Protein AF-A0A960D1L7-F1 (afdb_monomer_lite)

Foldseek 3Di:
DVVVVVVVQQVQFDQDPVRDTHHDPVVVVVVVCVVVPPPVPDDVVVVVVVVVVVVVCVVVVVVVVPDDPPDD

Sequence (72 aa):
RWAHWQQYMHDQCQRAKDGSLVIPAHLAKRWQTQIETPYKDLSDSEKDSDREQVRRYLP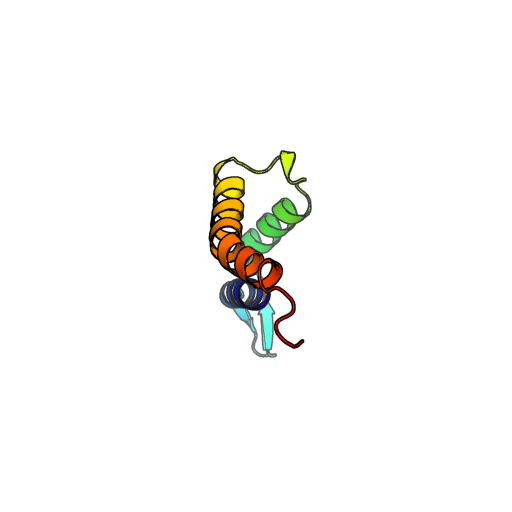IIGAAIKAPDADG

Structure (mmCIF, N/CA/C/O backbone):
data_AF-A0A960D1L7-F1
#
_entry.id   AF-A0A960D1L7-F1
#
loop_
_atom_site.group_PDB
_atom_site.id
_atom_site.type_symbol
_atom_site.label_atom_id
_atom_site.label_alt_id
_atom_site.label_comp_id
_atom_site.label_asym_id
_atom_site.label_entity_id
_atom_site.label_seq_id
_atom_site.pdbx_PDB_ins_code
_atom_site.Cartn_x
_atom_site.Cartn_y
_atom_site.Cartn_z
_atom_site.occupancy
_atom_site.B_iso_or_equiv
_atom_site.auth_seq_id
_atom_site.auth_comp_id
_atom_site.auth_asym_id
_atom_site.auth_atom_id
_atom_site.pdbx_PDB_model_num
ATOM 1 N N . ARG A 1 1 ? -3.877 -10.626 -7.452 1.00 57.75 1 ARG A N 1
ATOM 2 C CA . ARG A 1 1 ? -4.792 -9.797 -8.288 1.00 57.75 1 ARG A CA 1
ATOM 3 C C . ARG A 1 1 ? -5.011 -8.460 -7.583 1.00 57.75 1 ARG A C 1
ATOM 5 O O . ARG A 1 1 ? -5.116 -8.480 -6.364 1.00 57.75 1 ARG A O 1
ATOM 12 N N . TRP A 1 2 ? -5.082 -7.346 -8.315 1.00 55.47 2 TRP A N 1
ATOM 13 C CA . TRP A 1 2 ? -5.192 -5.967 -7.798 1.00 55.47 2 TRP A CA 1
ATOM 14 C C . TRP A 1 2 ? -6.180 -5.782 -6.627 1.00 55.47 2 TRP A C 1
ATOM 16 O O . TRP A 1 2 ? -5.833 -5.132 -5.652 1.00 55.47 2 TRP A O 1
ATOM 26 N N . ALA A 1 3 ? -7.326 -6.474 -6.639 1.00 66.06 3 ALA A N 1
ATOM 27 C CA . ALA A 1 3 ? -8.301 -6.453 -5.542 1.00 66.06 3 ALA A CA 1
ATOM 28 C C . ALA A 1 3 ? -7.746 -6.912 -4.173 1.00 66.06 3 ALA A C 1
ATOM 30 O O . ALA A 1 3 ? -8.093 -6.329 -3.157 1.00 66.06 3 ALA A O 1
ATOM 31 N N . HIS A 1 4 ? -6.860 -7.916 -4.127 1.00 70.75 4 HIS A N 1
ATOM 32 C CA . HIS A 1 4 ? -6.237 -8.368 -2.869 1.00 70.75 4 HIS A CA 1
ATOM 33 C C . HIS A 1 4 ? -5.240 -7.339 -2.324 1.00 70.75 4 HIS A C 1
ATOM 35 O O . HIS A 1 4 ? -5.157 -7.131 -1.119 1.00 70.75 4 HIS A O 1
ATOM 41 N N . TRP A 1 5 ? -4.495 -6.682 -3.216 1.00 76.06 5 TRP A N 1
ATOM 42 C CA . TRP A 1 5 ? -3.579 -5.611 -2.832 1.00 76.06 5 TRP A CA 1
ATOM 43 C C . TRP A 1 5 ? -4.353 -4.371 -2.372 1.00 76.06 5 TRP A C 1
ATOM 45 O O . TRP A 1 5 ? -4.027 -3.789 -1.346 1.00 76.06 5 TRP A O 1
ATOM 55 N N . GLN A 1 6 ? -5.440 -4.027 -3.064 1.00 82.06 6 GLN A N 1
ATOM 56 C CA . GLN A 1 6 ? -6.334 -2.946 -2.665 1.00 82.06 6 GLN A CA 1
ATOM 57 C C . GLN A 1 6 ? -6.992 -3.219 -1.302 1.00 82.06 6 GLN A C 1
ATOM 59 O O . GLN A 1 6 ? -7.032 -2.323 -0.463 1.00 82.06 6 GLN A O 1
ATOM 64 N N . GLN A 1 7 ? -7.447 -4.453 -1.055 1.00 84.94 7 GLN A N 1
ATOM 65 C CA . GLN A 1 7 ? -7.979 -4.872 0.245 1.00 84.94 7 GLN A CA 1
ATOM 66 C C . GLN A 1 7 ? -6.927 -4.700 1.346 1.00 84.94 7 GLN A C 1
ATOM 68 O O . GLN A 1 7 ? -7.195 -4.035 2.338 1.00 84.94 7 GLN A O 1
ATOM 73 N N . TYR A 1 8 ? -5.706 -5.202 1.129 1.00 85.94 8 TYR A N 1
ATOM 74 C CA . TYR A 1 8 ? -4.600 -5.022 2.070 1.00 85.94 8 TYR A CA 1
ATOM 75 C C . TYR A 1 8 ? -4.324 -3.539 2.364 1.00 85.94 8 TYR A C 1
ATOM 77 O O . TYR A 1 8 ? -4.221 -3.159 3.526 1.00 85.94 8 TYR A O 1
ATOM 85 N N . MET A 1 9 ? -4.261 -2.683 1.338 1.00 88.88 9 MET A N 1
ATOM 86 C CA . MET A 1 9 ? -4.060 -1.236 1.511 1.00 88.88 9 MET A CA 1
ATOM 87 C C . MET A 1 9 ? -5.170 -0.608 2.366 1.00 88.88 9 MET A C 1
ATOM 89 O O . MET A 1 9 ? -4.885 0.209 3.241 1.00 88.88 9 MET A O 1
ATOM 93 N N . HIS A 1 10 ? -6.426 -1.007 2.145 1.00 93.50 10 HIS A N 1
ATOM 94 C CA . HIS A 1 10 ? -7.571 -0.531 2.923 1.00 93.50 10 HIS A CA 1
ATOM 95 C C . HIS A 1 10 ? -7.526 -1.016 4.378 1.00 93.50 10 HIS A C 1
ATOM 97 O O . HIS A 1 10 ? -7.810 -0.226 5.276 1.00 93.50 10 HIS A O 1
ATOM 103 N N . ASP A 1 11 ? -7.123 -2.265 4.620 1.00 93.12 11 ASP A N 1
ATOM 104 C CA . ASP A 1 11 ? -7.021 -2.849 5.964 1.00 93.12 11 ASP A CA 1
ATOM 105 C C . ASP A 1 11 ? -5.937 -2.167 6.819 1.00 93.12 11 ASP A C 1
ATOM 107 O O . ASP A 1 11 ? -6.012 -2.173 8.046 1.00 93.12 11 ASP A O 1
ATOM 111 N N . GLN A 1 12 ? -4.934 -1.550 6.186 1.00 93.12 12 GLN A N 1
ATOM 112 C CA . GLN A 1 12 ? -3.915 -0.753 6.877 1.00 93.12 12 GLN A CA 1
ATOM 113 C C . GLN A 1 12 ? -4.360 0.692 7.186 1.00 93.12 12 GLN A C 1
ATOM 115 O O . GLN A 1 12 ? -3.650 1.420 7.885 1.00 93.12 12 GLN A O 1
ATOM 120 N N . CYS A 1 13 ? -5.504 1.139 6.660 1.00 95.81 13 CYS A N 1
ATOM 121 C CA . CYS A 1 13 ? -6.013 2.492 6.872 1.00 95.81 13 CYS A CA 1
ATOM 122 C C . CYS A 1 13 ? -6.930 2.574 8.095 1.00 95.81 13 CYS A C 1
ATOM 124 O O . CYS A 1 13 ? -7.693 1.658 8.399 1.00 95.81 13 CYS A O 1
ATOM 126 N N . GLN A 1 14 ? -6.944 3.732 8.753 1.00 96.00 14 GLN A N 1
ATOM 127 C CA . GLN A 1 14 ? -7.970 4.045 9.744 1.00 96.00 14 GLN A CA 1
ATOM 128 C C . GLN A 1 14 ? -9.219 4.586 9.058 1.00 96.00 14 GLN A C 1
ATOM 130 O O . GLN A 1 14 ? -9.149 5.526 8.271 1.00 96.00 14 GLN A O 1
ATOM 135 N N . ARG A 1 15 ? -10.380 4.020 9.381 1.00 96.56 15 ARG A N 1
ATOM 136 C CA . ARG A 1 15 ? -11.657 4.491 8.845 1.00 96.56 15 ARG A CA 1
ATOM 137 C C . ARG A 1 15 ? -12.210 5.623 9.713 1.00 96.56 15 ARG A C 1
ATOM 139 O O . ARG A 1 15 ? -12.472 5.428 10.899 1.00 96.56 15 ARG A O 1
ATOM 146 N N . ALA A 1 16 ? -12.373 6.800 9.123 1.00 95.38 16 ALA A N 1
ATOM 147 C CA . ALA A 1 16 ? -12.954 7.971 9.767 1.00 95.38 16 ALA A CA 1
ATOM 148 C C . ALA A 1 16 ? -14.494 7.896 9.799 1.00 95.38 16 ALA A C 1
ATOM 150 O O . ALA A 1 16 ? -15.117 7.059 9.141 1.00 95.38 16 ALA A O 1
ATOM 151 N N . LYS A 1 17 ? -15.120 8.773 10.597 1.00 95.19 17 LYS A N 1
ATOM 152 C CA . LYS A 1 17 ? -16.582 8.787 10.813 1.00 95.19 17 LYS A CA 1
ATOM 153 C C . LYS A 1 17 ? -17.385 9.098 9.546 1.00 95.19 17 LYS A C 1
ATOM 155 O O . LYS A 1 17 ? -18.526 8.672 9.434 1.00 95.19 17 LYS A O 1
ATOM 160 N N . ASP A 1 18 ? -16.788 9.828 8.615 1.00 95.88 18 ASP A N 1
ATOM 161 C CA . ASP A 1 18 ? -17.336 10.168 7.299 1.00 95.88 18 ASP A CA 1
ATOM 162 C C . ASP A 1 18 ? -17.141 9.047 6.257 1.00 95.88 18 ASP A C 1
ATOM 164 O O . ASP A 1 18 ? -17.593 9.168 5.122 1.00 95.88 18 ASP A O 1
ATOM 168 N N . GLY A 1 19 ? -16.480 7.946 6.634 1.00 93.38 19 GLY A N 1
ATOM 169 C CA . GLY A 1 19 ? -16.160 6.831 5.747 1.00 93.38 19 GLY A CA 1
ATOM 170 C C . GLY A 1 19 ? -14.827 6.966 5.011 1.00 93.38 19 GLY A C 1
ATOM 171 O O . GLY A 1 19 ? -14.449 6.024 4.309 1.00 93.38 19 GLY A O 1
ATOM 172 N N . SER A 1 20 ? -14.096 8.069 5.197 1.00 96.25 20 SER A N 1
ATOM 173 C CA . SER A 1 20 ? -12.766 8.266 4.618 1.00 96.25 20 SER A CA 1
ATOM 174 C C . SER A 1 20 ? -11.751 7.268 5.188 1.00 96.25 20 SER A C 1
ATOM 176 O O . SER A 1 20 ? -11.848 6.846 6.342 1.00 96.25 20 SER A O 1
ATOM 178 N N . LEU A 1 21 ? -10.755 6.895 4.382 1.00 96.56 21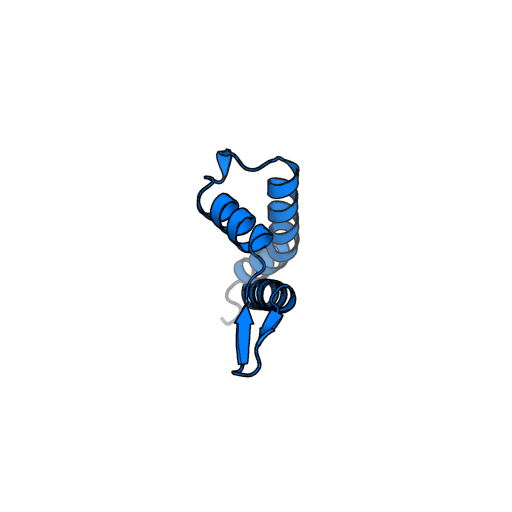 LEU A N 1
ATOM 179 C CA . LEU A 1 21 ? -9.619 6.082 4.816 1.00 96.56 21 LEU A CA 1
ATOM 180 C C . LEU A 1 21 ? -8.405 6.982 5.044 1.00 96.56 21 LEU A C 1
ATOM 182 O O . LEU A 1 21 ? -7.912 7.628 4.123 1.00 96.56 21 LEU A O 1
ATOM 186 N N . VAL A 1 22 ? -7.924 7.014 6.280 1.00 96.81 22 VAL A N 1
ATOM 187 C CA . VAL A 1 22 ? -6.743 7.766 6.693 1.00 96.81 22 VAL A CA 1
ATOM 188 C C . VAL A 1 22 ? -5.554 6.817 6.717 1.00 96.81 22 VAL A C 1
ATOM 190 O O . VAL A 1 22 ? -5.498 5.889 7.526 1.00 96.81 22 VAL A O 1
ATOM 193 N N . ILE A 1 23 ? -4.598 7.050 5.820 1.00 96.06 23 ILE A N 1
ATOM 194 C CA . ILE A 1 23 ? -3.361 6.272 5.755 1.00 96.06 23 ILE A CA 1
ATOM 195 C C . ILE A 1 23 ? -2.407 6.778 6.849 1.00 96.06 23 ILE A C 1
ATOM 197 O O . ILE A 1 23 ? -2.106 7.975 6.887 1.00 96.06 23 ILE A O 1
ATOM 201 N N . PRO A 1 24 ? -1.874 5.903 7.719 1.00 96.19 24 PRO A N 1
ATOM 202 C CA . PRO A 1 24 ? -0.806 6.273 8.641 1.00 96.19 24 PRO A CA 1
ATOM 203 C C . PRO A 1 24 ? 0.404 6.870 7.908 1.00 96.19 24 PRO A C 1
ATOM 205 O O . PRO A 1 24 ? 0.894 6.300 6.935 1.00 96.19 24 PRO A O 1
ATOM 208 N N . ALA A 1 25 ? 0.948 7.981 8.411 1.00 95.75 25 ALA A N 1
ATOM 209 C CA . ALA A 1 25 ? 2.008 8.735 7.726 1.00 95.75 25 ALA A CA 1
ATOM 210 C C . ALA A 1 25 ? 3.247 7.892 7.357 1.00 95.75 25 ALA A C 1
ATOM 212 O O . ALA A 1 25 ? 3.846 8.091 6.302 1.00 95.75 25 ALA A O 1
ATOM 213 N N . HIS A 1 26 ? 3.619 6.920 8.197 1.00 92.19 26 HIS A N 1
ATOM 214 C CA . HIS A 1 26 ? 4.748 6.028 7.926 1.00 92.19 26 HIS A CA 1
ATOM 215 C C . HIS A 1 26 ? 4.491 5.087 6.735 1.00 92.19 26 HIS A C 1
ATOM 217 O O . HIS A 1 26 ? 5.416 4.817 5.971 1.00 92.19 26 HIS A O 1
ATOM 223 N N . LEU A 1 27 ? 3.248 4.629 6.542 1.00 92.94 27 LEU A N 1
ATOM 224 C CA . LEU A 1 27 ? 2.858 3.810 5.392 1.00 92.94 27 LEU A CA 1
ATOM 225 C C . LEU A 1 27 ? 2.770 4.647 4.125 1.00 92.94 27 LEU A C 1
ATOM 227 O O . LEU A 1 27 ? 3.323 4.241 3.110 1.00 92.94 27 LEU A O 1
ATOM 231 N N . ALA A 1 28 ? 2.174 5.840 4.202 1.00 93.25 28 ALA A N 1
ATOM 232 C CA . ALA A 1 28 ? 2.134 6.767 3.073 1.00 93.25 28 ALA A CA 1
ATOM 233 C C . ALA A 1 28 ? 3.550 7.074 2.562 1.00 93.25 28 ALA A C 1
ATOM 235 O O . ALA A 1 28 ? 3.820 6.941 1.372 1.00 93.25 28 ALA A O 1
ATOM 236 N N . LYS A 1 29 ? 4.485 7.388 3.471 1.00 90.75 29 LYS A N 1
ATOM 237 C CA . LYS A 1 29 ? 5.894 7.617 3.127 1.00 90.75 29 LYS A CA 1
ATOM 238 C C . LYS A 1 29 ? 6.542 6.381 2.501 1.00 90.75 29 LYS A C 1
ATOM 240 O O . LYS A 1 29 ? 7.201 6.499 1.476 1.00 90.75 29 LYS A O 1
ATOM 245 N N . ARG A 1 30 ? 6.349 5.200 3.099 1.00 86.25 30 ARG A N 1
ATOM 246 C CA . ARG A 1 30 ? 6.918 3.944 2.592 1.00 86.25 30 ARG A CA 1
ATOM 247 C C . ARG A 1 30 ? 6.406 3.613 1.191 1.00 86.25 30 ARG A C 1
ATOM 249 O O . ARG A 1 30 ? 7.211 3.309 0.318 1.00 86.25 30 ARG A O 1
ATOM 256 N N . TRP A 1 31 ? 5.094 3.674 0.976 1.00 87.06 31 TRP A N 1
ATOM 257 C CA . TRP A 1 31 ? 4.486 3.378 -0.319 1.00 87.06 31 TRP A CA 1
ATOM 258 C C . TRP A 1 31 ? 4.884 4.408 -1.371 1.00 87.06 31 TRP A C 1
ATOM 260 O O . TRP A 1 31 ? 5.195 4.016 -2.489 1.00 87.06 31 TRP A O 1
ATOM 270 N N . GLN A 1 32 ? 4.972 5.691 -1.009 1.00 88.19 32 GLN A N 1
ATOM 271 C CA . GLN A 1 32 ? 5.485 6.726 -1.905 1.00 88.19 32 GLN A CA 1
ATOM 272 C C . GLN A 1 32 ? 6.919 6.410 -2.346 1.00 88.19 32 GLN A C 1
ATOM 274 O O . GLN A 1 32 ? 7.200 6.401 -3.540 1.00 88.19 32 GLN A O 1
ATOM 279 N N . THR A 1 33 ? 7.802 6.046 -1.409 1.00 82.38 33 THR A N 1
ATOM 280 C CA . THR A 1 33 ? 9.164 5.613 -1.746 1.00 82.38 33 THR A CA 1
ATOM 281 C C . THR A 1 33 ? 9.156 4.382 -2.650 1.00 82.38 33 THR A C 1
ATOM 283 O O . THR A 1 33 ? 9.901 4.362 -3.618 1.00 82.38 33 THR A O 1
ATOM 286 N N . GLN A 1 34 ? 8.309 3.378 -2.406 1.00 73.44 34 GLN A N 1
ATOM 287 C CA . GLN A 1 34 ? 8.216 2.188 -3.267 1.00 73.44 34 GLN A CA 1
ATOM 288 C C . GLN A 1 34 ? 7.698 2.503 -4.680 1.00 73.44 34 GLN A C 1
ATOM 290 O O . GLN A 1 34 ? 8.127 1.865 -5.635 1.00 73.44 34 GLN A O 1
ATOM 295 N N . ILE A 1 35 ? 6.806 3.488 -4.819 1.00 78.75 35 ILE A N 1
ATOM 296 C CA . ILE A 1 35 ? 6.297 3.967 -6.114 1.00 78.75 35 ILE A CA 1
ATOM 297 C C . ILE A 1 35 ? 7.379 4.751 -6.873 1.00 78.75 35 ILE A C 1
ATOM 299 O O . ILE A 1 35 ? 7.507 4.608 -8.087 1.00 78.75 35 ILE A O 1
ATOM 303 N N . GLU A 1 36 ? 8.153 5.579 -6.169 1.00 80.56 36 GLU A N 1
ATOM 304 C CA . GLU A 1 36 ? 9.206 6.426 -6.747 1.00 80.56 36 GLU A CA 1
ATOM 305 C C . GLU A 1 36 ? 10.517 5.669 -7.011 1.00 80.56 36 GLU A C 1
ATOM 307 O O . GLU A 1 36 ? 11.289 6.058 -7.888 1.00 80.56 36 GLU A O 1
ATOM 312 N N . THR A 1 37 ? 10.777 4.591 -6.267 1.00 65.62 37 THR A N 1
ATOM 313 C CA . THR A 1 37 ? 11.994 3.783 -6.393 1.00 65.62 37 THR A CA 1
ATOM 314 C C . THR A 1 37 ? 11.892 2.908 -7.644 1.00 65.62 37 THR A C 1
ATOM 316 O O . THR A 1 37 ? 11.027 2.033 -7.715 1.00 65.62 37 THR A O 1
ATOM 319 N N . PRO A 1 38 ? 12.769 3.084 -8.650 1.00 60.47 38 PRO A N 1
ATOM 320 C CA . PRO A 1 38 ? 12.744 2.238 -9.833 1.00 60.47 38 PRO A CA 1
ATOM 321 C C . PRO A 1 38 ? 13.065 0.789 -9.441 1.00 60.47 38 PRO A C 1
ATOM 323 O O . PRO A 1 38 ? 13.942 0.552 -8.618 1.00 60.47 38 PRO A O 1
ATOM 326 N N . TYR A 1 39 ? 12.419 -0.195 -10.077 1.00 55.81 39 TYR A N 1
ATOM 327 C CA . TYR A 1 39 ? 12.520 -1.637 -9.764 1.00 55.81 39 TYR A CA 1
ATOM 328 C C . TYR A 1 39 ? 13.958 -2.172 -9.562 1.00 55.81 39 TYR A C 1
ATOM 330 O O . TYR A 1 39 ? 14.190 -3.130 -8.824 1.00 55.81 39 TYR A O 1
ATOM 338 N N . LYS A 1 40 ? 14.947 -1.539 -10.204 1.00 53.31 40 LYS A N 1
ATOM 339 C CA . LYS A 1 40 ? 16.379 -1.840 -10.055 1.00 53.31 40 LYS A CA 1
ATOM 340 C C . LYS A 1 40 ? 16.900 -1.655 -8.619 1.00 53.31 40 LYS A C 1
ATOM 342 O O . LYS A 1 40 ? 17.745 -2.446 -8.206 1.00 53.31 40 LYS A O 1
ATOM 347 N N . ASP A 1 41 ? 16.329 -0.723 -7.857 1.00 57.34 41 ASP A N 1
ATOM 348 C CA . ASP A 1 41 ? 16.779 -0.313 -6.519 1.00 57.34 41 ASP A CA 1
ATOM 349 C C . ASP A 1 41 ? 16.006 -1.003 -5.375 1.00 57.34 41 ASP A C 1
ATOM 351 O O . ASP A 1 41 ? 16.287 -0.765 -4.203 1.00 57.34 41 ASP A O 1
ATOM 355 N N . LEU A 1 42 ? 15.062 -1.901 -5.693 1.00 61.00 42 LEU A N 1
ATOM 356 C CA . LEU A 1 42 ? 14.415 -2.752 -4.688 1.00 61.00 42 LEU A CA 1
ATOM 357 C C . LEU A 1 42 ? 15.433 -3.704 -4.043 1.00 61.00 42 LEU A C 1
ATOM 359 O O . LEU A 1 42 ? 16.306 -4.256 -4.728 1.00 61.00 42 LEU A O 1
ATOM 363 N N . SER A 1 43 ? 15.278 -3.948 -2.741 1.00 58.81 43 SER A N 1
ATOM 364 C CA . SER A 1 43 ? 16.046 -4.977 -2.035 1.00 58.81 43 SER A CA 1
ATOM 365 C C . SER A 1 43 ? 15.733 -6.373 -2.589 1.00 58.81 43 SER A C 1
ATOM 367 O O . SER A 1 43 ? 14.638 -6.621 -3.100 1.00 58.81 43 SER A O 1
ATOM 369 N N . ASP A 1 44 ? 16.673 -7.317 -2.482 1.00 58.66 44 ASP A N 1
ATOM 370 C CA . ASP A 1 44 ? 16.461 -8.681 -2.992 1.00 58.66 44 ASP A CA 1
ATOM 371 C C . ASP A 1 44 ? 15.260 -9.380 -2.336 1.00 58.66 44 ASP A C 1
ATOM 373 O O . ASP A 1 44 ? 14.567 -10.145 -2.999 1.00 58.66 44 ASP A O 1
ATOM 377 N N . SER A 1 45 ? 14.954 -9.034 -1.081 1.00 57.59 45 SER A N 1
ATOM 378 C CA . SER A 1 45 ? 13.780 -9.520 -0.344 1.00 57.59 45 SER A CA 1
ATOM 379 C C . SER A 1 45 ? 12.457 -9.011 -0.935 1.00 57.59 45 SER A C 1
ATOM 381 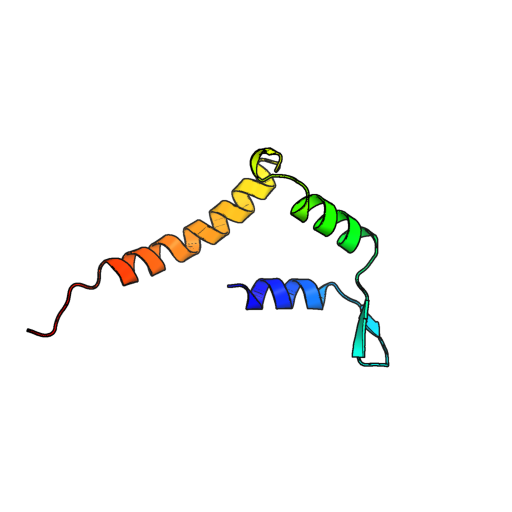O O . SER A 1 45 ? 11.511 -9.777 -1.118 1.00 57.59 45 SER A O 1
ATOM 383 N N . GLU A 1 46 ? 12.390 -7.731 -1.313 1.00 57.41 46 GLU A N 1
ATOM 384 C CA . GLU A 1 46 ? 11.203 -7.156 -1.962 1.00 57.41 46 GLU A CA 1
ATOM 385 C C . GLU A 1 46 ? 11.026 -7.703 -3.386 1.00 57.41 46 GLU A C 1
ATOM 387 O O . GLU A 1 46 ? 9.912 -8.053 -3.781 1.00 57.41 46 GLU A O 1
ATOM 392 N N . LYS A 1 47 ? 12.130 -7.888 -4.122 1.00 62.19 47 LYS A N 1
ATOM 393 C CA . LYS A 1 47 ? 12.120 -8.549 -5.435 1.00 62.19 47 LYS A CA 1
ATOM 394 C C . LYS A 1 47 ? 11.687 -10.017 -5.341 1.00 62.19 47 LYS A C 1
ATOM 396 O O . LYS A 1 47 ? 11.004 -10.502 -6.242 1.00 62.19 47 LYS A O 1
ATOM 401 N N . ASP A 1 48 ? 12.067 -10.734 -4.283 1.00 59.62 48 ASP A N 1
ATOM 402 C CA . ASP A 1 48 ? 11.648 -12.123 -4.069 1.00 59.62 48 ASP A CA 1
ATOM 403 C C . ASP A 1 48 ? 10.174 -12.246 -3.686 1.00 59.62 48 ASP A C 1
ATOM 405 O O . ASP A 1 48 ? 9.499 -13.127 -4.220 1.00 59.62 48 ASP A O 1
ATOM 409 N N . SER A 1 49 ? 9.645 -11.327 -2.875 1.00 59.12 49 SER A N 1
ATOM 410 C CA . SER A 1 49 ? 8.204 -11.240 -2.602 1.00 59.12 49 SER A CA 1
ATOM 411 C C . SER A 1 49 ? 7.398 -11.020 -3.892 1.00 59.12 49 SER A C 1
ATOM 413 O O . SER A 1 49 ? 6.401 -11.709 -4.139 1.00 59.12 49 SER A O 1
ATOM 415 N N . ASP A 1 50 ? 7.857 -10.121 -4.767 1.00 61.31 50 ASP A N 1
ATOM 416 C CA . ASP A 1 50 ? 7.234 -9.900 -6.079 1.00 61.31 50 ASP A CA 1
ATOM 417 C C . ASP A 1 50 ? 7.350 -11.133 -6.995 1.00 61.31 50 ASP A C 1
ATOM 419 O O . ASP A 1 50 ? 6.381 -11.521 -7.660 1.00 61.31 50 ASP A O 1
ATOM 423 N N . ARG A 1 51 ? 8.504 -11.815 -7.006 1.00 62.28 51 ARG A N 1
ATOM 424 C CA . ARG A 1 51 ? 8.714 -13.048 -7.787 1.00 62.28 51 ARG A CA 1
ATOM 425 C C . ARG A 1 51 ? 7.881 -14.225 -7.285 1.00 62.28 51 ARG A C 1
ATOM 427 O O . ARG A 1 51 ? 7.390 -14.991 -8.114 1.00 62.28 51 ARG A O 1
ATOM 434 N N . GLU A 1 52 ? 7.702 -14.394 -5.977 1.00 63.53 52 GLU A N 1
ATOM 435 C CA . GLU A 1 52 ? 6.839 -15.441 -5.410 1.00 63.53 52 GLU A CA 1
ATOM 436 C C . GLU A 1 52 ? 5.382 -15.261 -5.832 1.00 63.53 52 GLU A C 1
ATOM 438 O O . GLU A 1 52 ? 4.720 -16.235 -6.210 1.00 63.53 52 GLU A O 1
ATOM 443 N N . GLN A 1 53 ? 4.896 -14.017 -5.833 1.00 62.75 53 GLN A N 1
ATOM 444 C CA . GLN A 1 53 ? 3.558 -13.713 -6.328 1.00 62.75 53 GLN A CA 1
ATOM 445 C C . GLN A 1 53 ? 3.429 -14.089 -7.806 1.00 62.75 53 GLN A C 1
ATOM 447 O O . GLN A 1 53 ? 2.493 -14.800 -8.161 1.00 62.75 53 GLN A O 1
ATOM 452 N N . VAL A 1 54 ? 4.384 -13.714 -8.664 1.00 62.59 54 VAL A N 1
ATOM 453 C CA . VAL A 1 54 ? 4.353 -14.063 -10.101 1.00 62.59 54 VAL A CA 1
ATOM 454 C C . VAL A 1 54 ? 4.457 -15.578 -10.333 1.00 62.59 54 VAL A C 1
ATOM 456 O O . VAL A 1 54 ? 3.707 -16.131 -11.144 1.00 62.59 54 VAL A O 1
ATOM 459 N N . ARG A 1 55 ? 5.319 -16.281 -9.586 1.00 61.38 55 ARG A N 1
ATOM 460 C CA . ARG A 1 55 ? 5.490 -17.744 -9.673 1.00 61.38 55 ARG A CA 1
ATOM 461 C C . ARG A 1 55 ? 4.209 -18.518 -9.366 1.00 61.38 55 ARG A C 1
ATOM 463 O O . ARG A 1 55 ? 4.002 -19.567 -9.970 1.00 61.38 55 ARG A O 1
ATOM 470 N N . ARG A 1 56 ? 3.321 -18.003 -8.508 1.00 62.09 56 ARG A N 1
ATOM 471 C CA . ARG A 1 56 ? 2.007 -18.628 -8.249 1.00 62.09 56 ARG A CA 1
ATOM 472 C C . ARG A 1 56 ? 1.050 -18.573 -9.442 1.00 62.09 56 ARG A C 1
ATOM 474 O O . ARG A 1 56 ? 0.205 -19.453 -9.563 1.00 62.09 56 ARG A O 1
ATOM 481 N N . TYR A 1 57 ? 1.170 -17.576 -10.320 1.00 58.84 57 TYR A N 1
ATOM 482 C CA . TYR A 1 57 ? 0.246 -17.392 -11.451 1.00 58.84 57 TYR A CA 1
ATOM 483 C C . TYR A 1 57 ? 0.826 -17.815 -12.804 1.00 58.84 57 TYR A C 1
ATOM 485 O O . TYR A 1 57 ? 0.055 -18.081 -13.724 1.00 58.84 57 TYR A O 1
ATOM 493 N N . LEU A 1 58 ? 2.150 -17.940 -12.933 1.00 63.31 58 LEU A N 1
ATOM 494 C CA . LEU A 1 58 ? 2.810 -18.479 -14.131 1.00 63.31 58 LEU A CA 1
ATOM 495 C C . LEU A 1 58 ? 2.201 -19.807 -14.634 1.00 63.31 58 LEU A C 1
ATOM 497 O O . LEU A 1 58 ? 1.976 -19.917 -15.839 1.00 63.31 58 LEU A O 1
ATOM 501 N N . PRO A 1 59 ? 1.851 -20.782 -13.769 1.00 65.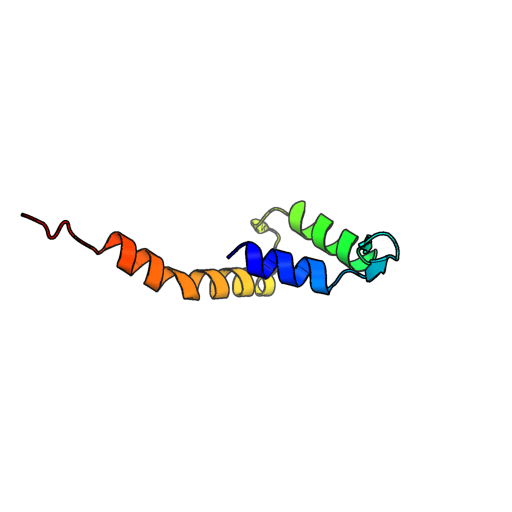25 59 PRO A N 1
ATOM 502 C CA . PRO A 1 59 ? 1.188 -22.012 -14.208 1.00 65.25 59 PRO A CA 1
ATOM 503 C C . PRO A 1 59 ? -0.210 -21.772 -14.795 1.00 65.25 59 PRO A C 1
ATOM 505 O O . PRO A 1 59 ? -0.600 -22.435 -15.749 1.00 65.25 59 PRO A O 1
ATOM 508 N N . ILE A 1 60 ? -0.952 -20.801 -14.252 1.00 65.88 60 ILE A N 1
ATOM 509 C CA . ILE A 1 60 ? -2.320 -20.462 -14.676 1.00 65.88 60 ILE A CA 1
ATOM 510 C C . ILE A 1 60 ? -2.290 -19.765 -16.040 1.00 65.88 60 ILE A C 1
ATOM 512 O O . ILE A 1 60 ? -3.060 -20.106 -16.933 1.00 65.88 60 ILE A O 1
ATOM 516 N N . ILE A 1 61 ? -1.358 -18.826 -16.223 1.00 64.00 61 ILE A N 1
ATOM 517 C CA . ILE A 1 61 ? -1.137 -18.145 -17.505 1.00 64.00 61 ILE A CA 1
ATOM 518 C C . ILE A 1 61 ? -0.625 -19.145 -18.551 1.00 64.00 61 ILE A C 1
ATOM 520 O O . ILE A 1 61 ? -1.113 -19.163 -19.676 1.00 64.00 61 ILE A O 1
ATOM 524 N N . GLY A 1 62 ? 0.300 -20.031 -18.169 1.00 65.69 62 GLY A N 1
ATOM 525 C CA . GLY A 1 62 ? 0.801 -21.092 -19.042 1.00 65.69 62 GLY A CA 1
ATOM 526 C C . GLY A 1 62 ? -0.294 -22.056 -19.505 1.00 65.69 62 GLY A C 1
ATOM 527 O O . GLY A 1 62 ? -0.293 -22.444 -20.668 1.00 65.69 62 GLY A O 1
ATOM 528 N N . ALA A 1 63 ? -1.249 -22.401 -18.637 1.00 63.69 63 ALA A N 1
ATOM 529 C CA . ALA A 1 63 ? -2.405 -23.221 -19.001 1.00 63.69 63 ALA A CA 1
ATOM 530 C C . ALA A 1 63 ? -3.371 -22.489 -19.949 1.00 63.69 63 ALA A C 1
ATOM 532 O O . ALA A 1 63 ? -3.862 -23.096 -20.896 1.00 63.69 63 ALA A O 1
ATOM 533 N N . ALA A 1 64 ? -3.591 -21.187 -19.741 1.00 58.41 64 ALA A N 1
ATOM 534 C CA . ALA A 1 64 ? -4.451 -20.370 -20.600 1.00 58.41 64 ALA A CA 1
ATOM 535 C C . ALA A 1 64 ? -3.869 -20.158 -22.010 1.00 58.41 64 ALA A C 1
ATOM 537 O O . ALA A 1 64 ? -4.622 -20.062 -22.970 1.00 58.41 64 ALA A O 1
ATOM 538 N N . ILE A 1 65 ? -2.538 -20.117 -22.141 1.00 66.88 65 ILE A N 1
ATOM 539 C CA . ILE A 1 65 ? -1.843 -19.988 -23.436 1.00 66.88 65 ILE A CA 1
ATOM 540 C C . ILE A 1 65 ? -1.681 -21.356 -24.127 1.00 66.88 65 ILE A C 1
ATOM 542 O O . ILE A 1 65 ? -1.534 -21.419 -25.343 1.00 66.88 65 ILE A O 1
ATOM 546 N N . LYS A 1 66 ? -1.710 -22.464 -23.372 1.00 58.97 66 LYS A N 1
ATOM 547 C CA . LYS A 1 66 ? -1.594 -23.826 -23.919 1.00 58.97 66 LYS A CA 1
ATOM 548 C C . LYS A 1 66 ? -2.893 -24.427 -24.432 1.00 58.97 66 LYS A C 1
ATOM 550 O O . LYS A 1 66 ? -2.794 -25.498 -25.018 1.00 58.97 66 LYS A O 1
ATOM 555 N N . ALA A 1 67 ? -4.057 -23.819 -24.200 1.00 48.50 67 ALA A N 1
ATOM 556 C CA . ALA A 1 67 ? -5.304 -24.297 -24.787 1.00 48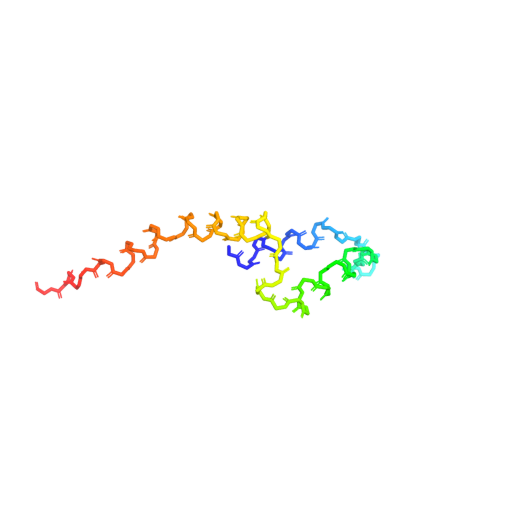.50 67 ALA A CA 1
ATOM 557 C C . ALA A 1 67 ? -5.217 -24.130 -26.315 1.00 48.50 67 ALA A C 1
ATOM 559 O O . ALA A 1 67 ? -5.246 -22.992 -26.784 1.00 48.50 67 ALA A O 1
ATOM 560 N N . PRO A 1 68 ? -5.048 -25.214 -27.095 1.00 52.12 68 PRO A N 1
ATOM 561 C CA . PRO A 1 68 ? -5.179 -25.129 -28.535 1.00 52.12 68 PRO A CA 1
ATOM 562 C C . PRO A 1 68 ? -6.668 -25.028 -28.851 1.00 52.12 68 PRO A C 1
ATOM 564 O O . PRO A 1 68 ? -7.497 -25.579 -28.120 1.00 52.12 68 PRO A O 1
ATOM 567 N N . ASP A 1 69 ? -6.981 -24.354 -29.949 1.00 56.59 69 ASP A N 1
ATOM 568 C CA . ASP A 1 69 ? -8.281 -24.398 -30.604 1.00 56.59 69 ASP A CA 1
ATOM 569 C C . ASP A 1 69 ? -8.764 -25.856 -30.689 1.00 56.59 69 ASP A C 1
ATOM 571 O O . ASP A 1 69 ? -8.256 -26.659 -31.470 1.00 56.59 69 ASP A O 1
ATOM 575 N N . ALA A 1 70 ? -9.705 -26.219 -29.823 1.00 48.69 70 ALA A N 1
ATOM 576 C CA . ALA A 1 70 ? -10.399 -27.497 -29.846 1.00 48.69 70 ALA A CA 1
ATOM 577 C C . ALA A 1 70 ? -11.876 -27.219 -30.124 1.00 48.69 70 ALA A C 1
ATOM 579 O O . ALA A 1 70 ? -12.741 -27.491 -29.298 1.00 48.69 70 ALA A O 1
ATOM 580 N N . ASP A 1 71 ? -12.127 -26.615 -31.281 1.00 48.88 71 ASP A N 1
ATOM 581 C CA . ASP A 1 71 ? -13.386 -26.772 -31.998 1.00 48.88 71 ASP A CA 1
ATOM 582 C C . ASP A 1 71 ? -13.060 -26.729 -33.498 1.00 48.88 71 ASP A C 1
ATOM 584 O O . ASP A 1 71 ? -12.747 -25.678 -34.065 1.00 48.88 71 ASP A O 1
ATOM 588 N N .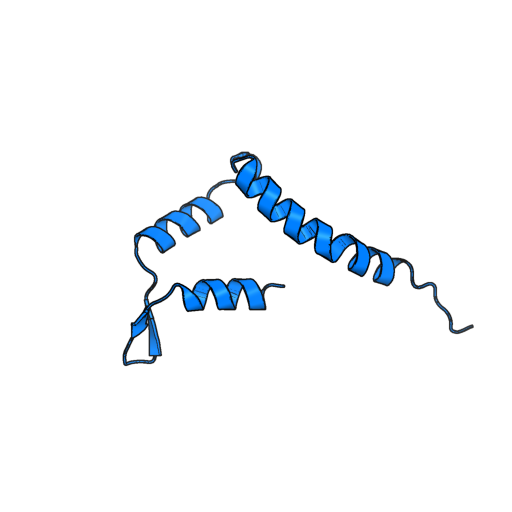 GLY A 1 72 ? -13.015 -27.918 -34.094 1.00 38.84 72 GLY A N 1
ATOM 589 C CA . GLY A 1 72 ? -12.719 -28.202 -35.494 1.00 38.84 72 GLY A CA 1
ATOM 590 C C . GLY A 1 72 ? -13.141 -29.624 -35.811 1.00 38.84 72 GLY A C 1
ATOM 591 O O . GLY A 1 72 ? -12.646 -30.536 -35.111 1.00 38.84 72 GLY A O 1
#

pLDDT: mean 73.15, std 16.55, range [38.84, 96.81]

Radius of gyration: 18.18 Å; chains: 1; bounding box: 34×38×46 Å

Secondary structure (DSSP, 8-state):
-HHHHHHHHHHTSEEPTTS-EE--HHHHHHHHHHHHS-GGGS-HHHHHHHHHHHHHHHHHHHHHHH------